Protein AF-A0A519LC06-F1 (afdb_monomer_lite)

Foldseek 3Di:
DDDDPPVPPDDQPPVLVVLLVVLVVCLVVVLVVLLVCLVPDPLCVPPDPCVVLSVVLNVLSVVLNVLSVVLSVQLVVCSVVVVNVSNVCSSCVSVVSVVVNVVSVVPPDPD

Sequence (111 aa):
MTQAHRSAGQPRSALLKALLIADTVVSLIGIPLTLFWGLMSGMSTTTTTNTGFANAYVLVNLTLPLALLACLLGAWTAFALRRERLTWVVMFLPLAWVAVSLGMMASWPVN

Secondary structure (DSSP, 8-state):
-------------HHHHHHHHHHHHHHHHHHHHHHHHHHH-GGGTT--S-HHHHHHHHHHHHHHHHHHHHHHHHHHHHHHTT-HHHHHHHHHHHHHHHHHHHHHHHT----

Radius of gyration: 19.77 Å; chains: 1; bounding box: 58×22×62 Å

Structure (mmCIF, N/CA/C/O backbone):
data_AF-A0A519LC06-F1
#
_entry.id   AF-A0A519LC06-F1
#
loop_
_atom_site.group_PDB
_atom_site.id
_atom_site.type_symbol
_atom_site.label_atom_id
_atom_site.label_alt_id
_atom_site.label_comp_id
_atom_site.label_asym_id
_atom_site.label_entity_id
_atom_site.label_seq_id
_atom_site.pdbx_PDB_ins_code
_atom_site.Cartn_x
_atom_site.Cartn_y
_atom_site.Cartn_z
_atom_site.occupancy
_atom_site.B_iso_or_equiv
_atom_site.auth_seq_id
_atom_site.auth_comp_id
_atom_site.auth_asym_id
_atom_site.auth_atom_id
_atom_site.pdbx_PDB_model_num
ATOM 1 N N . MET A 1 1 ? -37.737 -6.957 36.028 1.00 42.62 1 MET A N 1
ATOM 2 C CA . MET A 1 1 ? -36.422 -6.290 35.906 1.00 42.62 1 MET A CA 1
ATOM 3 C C . MET A 1 1 ? -35.505 -7.213 35.120 1.00 42.62 1 MET A C 1
ATOM 5 O O . MET A 1 1 ? -34.966 -8.152 35.684 1.00 42.62 1 MET A O 1
ATOM 9 N N . THR A 1 2 ? -35.425 -7.027 33.805 1.00 48.47 2 THR A N 1
ATOM 10 C CA . THR A 1 2 ? -34.726 -7.940 32.888 1.00 48.47 2 THR A CA 1
ATOM 11 C C . THR A 1 2 ? -33.343 -7.361 32.602 1.00 48.47 2 THR A C 1
ATOM 13 O O . THR A 1 2 ? -33.234 -6.261 32.064 1.00 48.47 2 THR A O 1
ATOM 16 N N . GLN A 1 3 ? -32.293 -8.062 33.034 1.00 48.31 3 GLN A N 1
ATOM 17 C CA . GLN A 1 3 ? -30.896 -7.685 32.816 1.00 48.31 3 GLN A CA 1
ATOM 18 C C . GLN A 1 3 ? -30.621 -7.515 31.319 1.00 48.31 3 GLN A C 1
ATOM 20 O O . GLN A 1 3 ? -30.613 -8.478 30.554 1.00 48.31 3 GLN A O 1
ATOM 25 N N . ALA A 1 4 ? -30.350 -6.279 30.907 1.00 48.44 4 ALA A N 1
ATOM 26 C CA . ALA A 1 4 ? -29.710 -6.004 29.637 1.00 48.44 4 ALA A CA 1
ATOM 27 C C . ALA A 1 4 ? -28.289 -6.582 29.694 1.00 48.44 4 ALA A C 1
ATOM 29 O O . ALA A 1 4 ? -27.381 -5.962 30.253 1.00 48.44 4 ALA A O 1
ATOM 30 N N . HIS A 1 5 ? -28.094 -7.769 29.115 1.00 46.88 5 HIS A N 1
ATOM 31 C CA . HIS A 1 5 ? -26.781 -8.234 28.684 1.00 46.88 5 HIS A CA 1
ATOM 32 C C . HIS A 1 5 ? -26.269 -7.225 27.651 1.00 46.88 5 HIS A C 1
ATOM 34 O O . HIS A 1 5 ? -26.467 -7.365 26.444 1.00 46.88 5 HIS A O 1
ATOM 40 N N . ARG A 1 6 ? -25.632 -6.150 28.130 1.00 50.34 6 ARG A N 1
ATOM 41 C CA . ARG A 1 6 ? -24.732 -5.348 27.312 1.00 50.34 6 ARG A CA 1
ATOM 42 C C . ARG A 1 6 ? -23.678 -6.329 26.839 1.00 50.34 6 ARG A C 1
ATOM 44 O O . ARG A 1 6 ? -22.822 -6.737 27.618 1.00 50.34 6 ARG A O 1
ATOM 51 N N . SER A 1 7 ? -23.810 -6.756 25.589 1.00 47.00 7 SER A N 1
ATOM 52 C CA . SER A 1 7 ? -22.762 -7.448 24.862 1.00 47.00 7 SER A CA 1
ATOM 53 C C . SER A 1 7 ? -21.537 -6.546 24.956 1.00 47.00 7 SER A C 1
ATOM 55 O O . SER A 1 7 ? -21.456 -5.512 24.289 1.00 47.00 7 SER A O 1
ATOM 57 N N . ALA A 1 8 ? -20.657 -6.851 25.910 1.00 51.44 8 ALA A N 1
ATOM 58 C CA . ALA A 1 8 ? -19.383 -6.188 26.086 1.00 51.44 8 ALA A CA 1
ATOM 59 C C . ALA A 1 8 ? -18.573 -6.584 24.859 1.00 51.44 8 ALA A C 1
ATOM 61 O O . ALA A 1 8 ? -17.896 -7.608 24.846 1.00 51.44 8 ALA A O 1
ATOM 62 N N . GLY A 1 9 ? -18.783 -5.850 23.763 1.00 56.03 9 GLY A N 1
ATOM 63 C CA . GLY A 1 9 ? -18.194 -6.183 22.484 1.00 56.03 9 GLY A CA 1
ATOM 64 C C . GLY A 1 9 ? -16.695 -6.306 22.686 1.00 56.03 9 GLY A C 1
ATOM 65 O O . GLY A 1 9 ? -16.095 -5.340 23.153 1.00 56.03 9 GLY A O 1
ATOM 66 N N . GLN A 1 10 ? -16.148 -7.471 22.331 1.00 58.16 10 GLN A N 1
ATOM 67 C CA . GLN A 1 10 ? -14.749 -7.876 22.485 1.00 58.16 10 GLN A CA 1
ATOM 68 C C . GLN A 1 10 ? -13.763 -6.695 22.545 1.00 58.16 10 GLN A C 1
ATOM 70 O O . GLN A 1 10 ? -13.836 -5.806 21.680 1.00 58.16 10 GLN A O 1
ATOM 75 N N . PRO A 1 11 ? -12.851 -6.673 23.537 1.00 62.28 11 PRO A N 1
ATOM 76 C CA . PRO A 1 11 ? -11.850 -5.622 23.644 1.00 62.28 11 PRO A CA 1
ATOM 77 C C . PRO A 1 11 ? -11.039 -5.562 22.347 1.00 62.28 11 PRO A C 1
ATOM 79 O O . PRO A 1 11 ? -10.525 -6.574 21.882 1.00 62.28 11 PRO A O 1
ATOM 82 N N . ARG A 1 12 ? -10.966 -4.373 21.735 1.00 67.62 12 ARG A N 1
ATOM 83 C CA . ARG A 1 12 ? -10.181 -4.149 20.513 1.00 67.62 12 ARG A CA 1
ATOM 84 C C . ARG A 1 12 ? -8.704 -4.403 20.811 1.00 67.62 12 ARG A C 1
ATOM 86 O O . ARG A 1 12 ? -8.187 -3.843 21.777 1.00 67.62 12 ARG A O 1
ATOM 93 N N . SER A 1 13 ? -8.021 -5.171 19.962 1.00 82.94 13 SER A N 1
ATOM 94 C CA . SER A 1 13 ? -6.576 -5.380 20.083 1.00 82.94 13 SER A CA 1
ATOM 95 C C . SER A 1 13 ? -5.813 -4.046 20.026 1.00 82.94 13 SER A C 1
ATOM 97 O O . SER A 1 13 ? -5.773 -3.369 18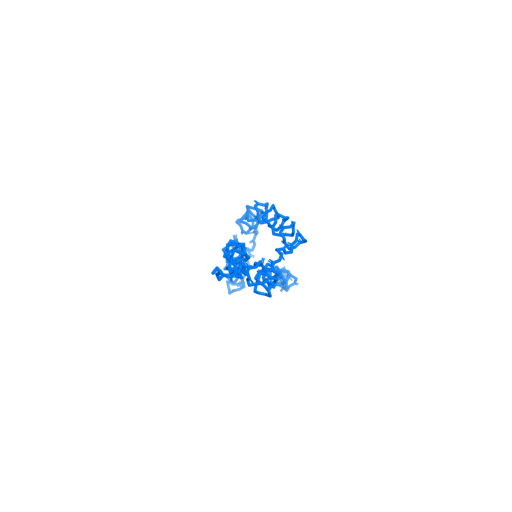.994 1.00 82.94 13 SER A O 1
ATOM 99 N N . ALA A 1 14 ? -5.211 -3.652 21.153 1.00 85.19 14 ALA A N 1
ATOM 100 C CA . ALA A 1 14 ? -4.393 -2.442 21.255 1.00 85.19 14 ALA A CA 1
ATOM 101 C C . ALA A 1 14 ? -3.146 -2.524 20.359 1.00 85.19 14 ALA A C 1
ATOM 103 O O . ALA A 1 14 ? -2.754 -1.525 19.758 1.00 85.19 14 ALA A O 1
ATOM 104 N N . LEU A 1 15 ? -2.588 -3.732 20.209 1.00 88.00 15 LEU A N 1
ATOM 105 C CA . LEU A 1 15 ? -1.485 -4.022 19.296 1.00 88.00 15 LEU A CA 1
ATOM 106 C C . LEU A 1 15 ? -1.880 -3.750 17.840 1.00 88.00 15 LEU A C 1
ATOM 108 O O . LEU A 1 15 ? -1.170 -3.042 17.133 1.00 88.00 15 LEU A O 1
ATOM 112 N N . LEU A 1 16 ? -3.039 -4.258 17.408 1.00 86.56 16 LEU A N 1
ATOM 113 C CA . LEU A 1 16 ? -3.530 -4.061 16.041 1.00 86.56 16 LEU A CA 1
ATOM 114 C C . LEU A 1 16 ? -3.755 -2.576 15.736 1.00 86.56 16 LEU A C 1
ATOM 116 O O . LEU A 1 16 ? -3.417 -2.100 14.657 1.00 86.56 16 LEU A O 1
ATOM 120 N N . LYS A 1 17 ? -4.267 -1.821 16.714 1.00 87.25 17 LYS A N 1
ATOM 121 C CA . LYS A 1 17 ? -4.426 -0.369 16.593 1.00 87.25 17 LYS A CA 1
ATOM 122 C C . LYS A 1 17 ? -3.078 0.349 16.458 1.00 87.25 17 LYS A C 1
ATOM 124 O O . LYS A 1 17 ? -2.965 1.249 15.633 1.00 87.25 17 LYS A O 1
ATOM 129 N N . ALA A 1 18 ? -2.076 -0.025 17.256 1.00 89.75 18 ALA A N 1
ATOM 130 C CA . ALA A 1 18 ? -0.740 0.563 17.173 1.00 89.75 18 ALA A CA 1
ATOM 131 C C . ALA A 1 18 ? -0.089 0.292 15.807 1.00 89.75 18 ALA A C 1
ATOM 133 O O . ALA A 1 18 ? 0.473 1.204 15.203 1.00 89.75 18 ALA A O 1
ATOM 134 N N . LEU A 1 19 ? -0.237 -0.929 15.288 1.00 89.31 19 LEU A N 1
ATOM 135 C CA . LEU A 1 19 ? 0.273 -1.304 13.971 1.00 89.31 19 LEU A CA 1
ATOM 136 C C . LEU A 1 19 ? -0.444 -0.575 12.832 1.00 89.31 19 LEU A C 1
ATOM 138 O O . LEU A 1 19 ? 0.232 -0.096 11.934 1.00 89.31 19 LEU A O 1
ATOM 142 N N . LEU A 1 20 ? -1.766 -0.392 12.896 1.00 88.94 20 LEU A N 1
ATOM 143 C CA . LEU A 1 20 ? -2.502 0.421 11.915 1.00 88.94 20 LEU A CA 1
ATOM 144 C C . LEU A 1 20 ? -2.020 1.875 11.871 1.00 88.94 20 LEU A C 1
ATOM 146 O O . LEU A 1 20 ? -1.951 2.482 10.805 1.00 88.94 20 LEU A O 1
ATOM 150 N N . ILE A 1 21 ? -1.688 2.451 13.028 1.00 90.31 21 ILE A N 1
ATOM 151 C CA . ILE A 1 21 ? -1.129 3.805 13.095 1.00 90.31 21 ILE A CA 1
ATOM 152 C C . ILE A 1 21 ? 0.261 3.830 12.449 1.00 90.31 21 ILE A C 1
ATOM 154 O O . ILE A 1 21 ? 0.530 4.712 11.636 1.00 90.31 21 ILE A O 1
ATOM 158 N N . ALA A 1 22 ? 1.121 2.857 12.762 1.00 89.69 22 ALA A N 1
ATOM 159 C CA . ALA A 1 22 ? 2.436 2.740 12.136 1.00 89.69 22 ALA A CA 1
ATOM 160 C C . ALA A 1 22 ? 2.325 2.563 10.610 1.00 89.69 22 ALA A C 1
ATOM 162 O O . ALA A 1 22 ? 2.995 3.271 9.865 1.00 89.69 22 ALA A O 1
ATOM 163 N N . ASP A 1 23 ? 1.420 1.698 10.149 1.00 87.12 23 ASP A N 1
ATOM 164 C CA . ASP A 1 23 ? 1.120 1.463 8.733 1.00 87.12 23 ASP A CA 1
ATOM 165 C C . ASP A 1 23 ? 0.620 2.731 8.023 1.00 87.12 23 ASP A C 1
ATOM 167 O O . ASP A 1 23 ? 1.027 3.030 6.901 1.00 87.12 23 ASP A O 1
ATOM 171 N N . THR A 1 24 ? -0.179 3.549 8.716 1.00 90.06 24 THR A N 1
ATOM 172 C CA . THR A 1 24 ? -0.614 4.861 8.215 1.00 90.06 24 THR A CA 1
ATOM 173 C C . THR A 1 24 ? 0.583 5.783 7.976 1.00 90.06 24 THR A C 1
ATOM 175 O O . THR A 1 24 ? 0.688 6.386 6.910 1.00 90.06 24 THR A O 1
ATOM 178 N N . VAL A 1 25 ? 1.507 5.882 8.938 1.00 91.62 25 VAL A N 1
ATOM 179 C CA . VAL A 1 25 ? 2.717 6.717 8.814 1.00 91.62 25 VAL A CA 1
ATOM 180 C C . VAL A 1 25 ? 3.616 6.214 7.685 1.00 91.62 25 VAL A C 1
ATOM 182 O O . VAL A 1 25 ? 4.071 7.008 6.862 1.00 91.62 25 VAL A O 1
ATOM 185 N N . VAL A 1 26 ? 3.831 4.899 7.606 1.00 88.44 26 VAL A N 1
ATOM 186 C CA . VAL A 1 26 ? 4.618 4.274 6.534 1.00 88.44 26 VAL A CA 1
ATOM 187 C C . VAL A 1 26 ? 3.983 4.540 5.173 1.00 88.44 26 VAL A C 1
ATOM 189 O O . VAL A 1 26 ? 4.688 4.938 4.253 1.00 88.44 26 VAL A O 1
ATOM 192 N N . SER A 1 27 ? 2.663 4.404 5.044 1.00 86.31 27 SER A N 1
ATOM 193 C CA . SER A 1 27 ? 1.940 4.682 3.800 1.00 86.31 27 SER A CA 1
ATOM 194 C C . SER A 1 27 ? 2.036 6.152 3.390 1.00 86.31 27 SER A C 1
ATOM 196 O O . SER A 1 27 ? 2.290 6.441 2.222 1.00 86.31 27 SER A O 1
ATOM 198 N N . LEU A 1 28 ? 1.907 7.089 4.337 1.00 88.94 28 LEU A N 1
ATOM 199 C CA . LEU A 1 28 ? 2.037 8.529 4.075 1.00 88.94 28 LEU A CA 1
ATOM 200 C C . LEU A 1 28 ? 3.415 8.917 3.530 1.00 88.94 28 LEU A C 1
ATOM 202 O O . LEU A 1 28 ? 3.511 9.859 2.750 1.00 88.94 28 LEU A O 1
ATOM 206 N N . ILE A 1 29 ? 4.467 8.197 3.921 1.00 88.81 29 ILE A N 1
ATOM 207 C CA . ILE A 1 29 ? 5.832 8.404 3.417 1.00 88.81 29 ILE A CA 1
ATOM 208 C C . ILE A 1 29 ? 6.057 7.608 2.121 1.00 88.81 29 ILE A C 1
ATOM 210 O O . ILE A 1 29 ? 6.641 8.111 1.162 1.00 88.81 29 ILE A O 1
ATOM 214 N N . GLY A 1 30 ? 5.574 6.368 2.073 1.00 85.31 30 GLY A N 1
ATOM 215 C CA . GLY A 1 30 ? 5.781 5.437 0.971 1.00 85.31 30 GLY A CA 1
ATOM 216 C C . GLY A 1 30 ? 5.074 5.857 -0.314 1.00 85.31 30 GLY A C 1
ATOM 217 O O . GLY A 1 30 ? 5.661 5.753 -1.386 1.00 85.31 30 GLY A O 1
ATOM 218 N N . ILE A 1 31 ? 3.852 6.387 -0.234 1.00 86.50 31 ILE A N 1
ATOM 219 C CA . ILE A 1 31 ? 3.083 6.865 -1.396 1.00 86.50 31 ILE A CA 1
ATOM 220 C C . ILE A 1 31 ? 3.831 7.960 -2.181 1.00 86.50 31 ILE A C 1
ATOM 222 O O . ILE A 1 31 ? 4.083 7.757 -3.369 1.00 86.50 31 ILE A O 1
ATOM 226 N N . PRO A 1 32 ? 4.234 9.100 -1.583 1.00 85.94 32 PRO A N 1
ATOM 227 C CA . PRO A 1 32 ? 4.960 10.127 -2.324 1.00 85.94 32 PRO A CA 1
ATOM 228 C C . PRO A 1 32 ? 6.332 9.635 -2.791 1.00 85.94 32 PRO A C 1
ATOM 230 O O . PRO A 1 32 ? 6.742 9.965 -3.901 1.00 85.94 32 PRO A O 1
ATOM 233 N N . LEU A 1 33 ? 7.022 8.806 -1.997 1.00 83.88 33 LEU A N 1
ATOM 234 C CA . LEU A 1 33 ? 8.322 8.255 -2.381 1.00 83.88 33 LEU A CA 1
ATOM 235 C C . LEU A 1 33 ? 8.223 7.335 -3.604 1.00 83.88 33 LEU A C 1
ATOM 237 O O . LEU A 1 33 ? 9.044 7.433 -4.512 1.00 83.88 33 LEU A O 1
ATOM 241 N N . THR A 1 34 ? 7.213 6.467 -3.644 1.00 80.12 34 THR A N 1
ATOM 242 C CA . THR A 1 34 ? 6.988 5.519 -4.746 1.00 80.12 34 THR A CA 1
ATOM 243 C C . THR A 1 34 ? 6.536 6.226 -6.017 1.00 80.12 34 THR A C 1
ATOM 245 O O . THR A 1 34 ? 7.027 5.896 -7.093 1.00 80.12 34 THR A O 1
ATOM 248 N N . LEU A 1 35 ? 5.703 7.266 -5.906 1.00 81.81 35 LEU A N 1
ATOM 249 C CA . LEU A 1 35 ? 5.379 8.146 -7.032 1.00 81.81 35 LEU A CA 1
ATOM 250 C C . LEU A 1 35 ? 6.621 8.874 -7.557 1.00 81.81 35 LEU A C 1
ATOM 252 O O . LEU A 1 35 ? 6.864 8.875 -8.761 1.00 81.81 35 LEU A O 1
ATOM 256 N N . PHE A 1 36 ? 7.429 9.454 -6.667 1.00 82.62 36 PHE A N 1
ATOM 257 C CA . PHE A 1 36 ? 8.660 10.148 -7.044 1.00 82.62 36 PHE A CA 1
ATOM 258 C C . PHE A 1 36 ? 9.641 9.211 -7.761 1.00 82.62 36 PHE A C 1
ATOM 260 O O . PHE A 1 36 ? 10.118 9.530 -8.847 1.00 82.62 36 PHE A O 1
ATOM 267 N N . TRP A 1 37 ? 9.894 8.026 -7.200 1.00 76.56 37 TRP A N 1
ATOM 268 C CA . TRP A 1 37 ? 10.750 7.007 -7.814 1.00 76.56 37 TRP A CA 1
ATOM 269 C C . TRP A 1 37 ? 10.201 6.494 -9.147 1.00 76.56 37 TRP A C 1
ATOM 271 O O . TRP A 1 37 ? 10.961 6.330 -10.100 1.00 76.56 37 TRP A O 1
ATOM 281 N N . GLY A 1 38 ? 8.891 6.257 -9.231 1.00 74.31 38 GLY A N 1
ATOM 282 C CA . GLY A 1 38 ? 8.232 5.818 -10.457 1.00 74.31 38 GLY A CA 1
ATOM 283 C C . GLY A 1 38 ? 8.400 6.821 -11.598 1.00 74.31 38 GLY A C 1
ATOM 284 O O . GLY A 1 38 ? 8.727 6.417 -12.711 1.00 74.31 38 GLY A O 1
ATOM 285 N N . LEU A 1 39 ? 8.238 8.116 -11.305 1.00 74.44 39 LEU A N 1
ATOM 286 C CA . LEU A 1 39 ? 8.332 9.209 -12.279 1.00 74.44 39 LEU A CA 1
ATOM 287 C C . LEU A 1 39 ? 9.775 9.566 -12.668 1.00 74.44 39 LEU A C 1
ATOM 289 O O . LEU A 1 39 ? 10.016 9.978 -13.798 1.00 74.44 39 LEU A O 1
ATOM 293 N N . MET A 1 40 ? 10.730 9.424 -11.745 1.00 70.81 40 MET A N 1
ATOM 294 C CA . MET A 1 40 ? 12.139 9.778 -11.975 1.00 70.81 40 MET A CA 1
ATOM 295 C C . MET A 1 40 ? 12.980 8.616 -12.520 1.00 70.81 40 MET A C 1
ATOM 297 O O . MET A 1 40 ? 14.143 8.805 -12.873 1.00 70.81 40 MET A O 1
ATOM 301 N N . SER A 1 41 ? 12.428 7.403 -12.579 1.00 68.56 41 SER A N 1
ATOM 302 C CA . SER A 1 41 ? 13.162 6.227 -13.040 1.00 68.56 41 SER A CA 1
ATOM 303 C C . SER A 1 41 ? 13.456 6.295 -14.539 1.00 68.56 41 SER A C 1
ATOM 305 O O . SER A 1 41 ? 12.539 6.439 -15.349 1.00 68.56 41 SER A O 1
ATOM 307 N N . GLY A 1 42 ? 14.722 6.074 -14.918 1.00 61.53 42 GLY A N 1
ATOM 308 C CA . GLY A 1 42 ? 15.158 5.942 -16.316 1.00 61.53 42 GLY A CA 1
ATOM 309 C C . GLY A 1 42 ? 14.422 4.842 -17.094 1.00 61.53 42 GLY A C 1
ATOM 310 O O . GLY A 1 42 ? 14.296 4.928 -18.312 1.00 61.53 42 GLY A O 1
ATOM 311 N N . MET A 1 43 ? 13.855 3.853 -16.388 1.00 62.38 43 MET A N 1
ATOM 312 C CA . MET A 1 43 ? 13.016 2.796 -16.968 1.00 62.38 43 MET A CA 1
ATOM 313 C C . MET A 1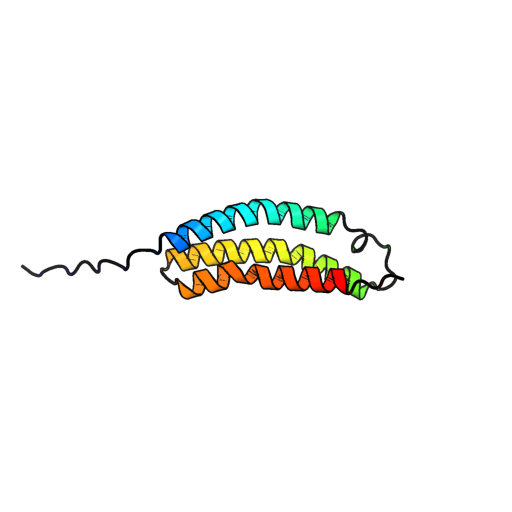 43 ? 11.684 3.320 -17.525 1.00 62.38 43 MET A C 1
ATOM 315 O O . MET A 1 43 ? 11.080 2.668 -18.373 1.00 62.38 43 MET A O 1
ATOM 319 N N . SER A 1 44 ? 11.224 4.485 -17.055 1.00 58.78 44 SER A N 1
ATOM 320 C CA . SER A 1 44 ? 10.009 5.152 -17.538 1.00 58.78 44 SER A CA 1
ATOM 321 C C . SER A 1 44 ? 10.271 6.109 -18.709 1.00 58.78 44 SER A C 1
ATOM 323 O O . SER A 1 44 ? 9.346 6.447 -19.443 1.00 58.78 44 SER A O 1
ATOM 325 N N . THR A 1 45 ? 11.526 6.518 -18.925 1.00 56.81 45 THR A N 1
ATOM 326 C CA . THR A 1 45 ? 11.898 7.627 -19.819 1.00 56.81 45 THR A CA 1
ATOM 327 C C . THR A 1 45 ? 12.764 7.190 -21.005 1.00 56.81 45 THR A C 1
ATOM 329 O O . THR A 1 45 ? 13.753 7.829 -21.336 1.00 56.81 45 THR A O 1
ATOM 332 N N . THR A 1 46 ? 12.336 6.167 -21.753 1.00 54.12 46 THR A N 1
ATOM 333 C CA . THR A 1 46 ? 12.803 5.870 -23.136 1.00 54.12 46 THR A CA 1
ATOM 334 C C . THR A 1 46 ? 14.202 5.255 -23.335 1.00 54.12 46 THR A C 1
ATOM 336 O O . THR A 1 46 ? 14.622 5.096 -24.477 1.00 54.12 46 THR A O 1
ATOM 339 N N . THR A 1 47 ? 14.914 4.808 -22.294 1.00 56.16 47 THR A N 1
ATOM 340 C CA . THR A 1 47 ? 16.264 4.205 -22.455 1.00 56.16 47 THR A CA 1
ATOM 341 C C . THR A 1 47 ? 16.291 2.702 -22.770 1.00 56.16 47 THR A C 1
ATOM 343 O O . THR A 1 47 ? 17.366 2.137 -22.950 1.00 56.16 47 THR A O 1
ATOM 346 N N . THR A 1 48 ? 15.140 2.030 -22.867 1.00 61.38 48 THR A N 1
ATOM 347 C CA . THR A 1 48 ? 15.059 0.570 -23.055 1.00 61.38 48 THR A CA 1
ATOM 348 C C . THR A 1 48 ? 14.445 0.181 -24.401 1.00 61.38 48 THR A C 1
ATOM 350 O O . THR A 1 48 ? 13.402 0.693 -24.804 1.00 61.38 48 THR A O 1
ATOM 353 N N . THR A 1 49 ? 15.076 -0.781 -25.081 1.00 66.88 49 THR A N 1
ATOM 354 C CA . THR A 1 49 ? 14.568 -1.431 -26.302 1.00 66.88 49 THR A CA 1
ATOM 355 C C . THR A 1 49 ? 13.408 -2.395 -26.027 1.00 66.88 49 THR A C 1
ATOM 357 O O . THR A 1 49 ? 12.718 -2.806 -26.959 1.00 66.88 49 THR A O 1
ATOM 360 N N . ASN A 1 50 ? 13.150 -2.735 -24.759 1.00 73.56 50 ASN A N 1
ATOM 361 C CA . ASN A 1 50 ? 12.053 -3.601 -24.339 1.00 73.56 50 ASN A CA 1
ATOM 362 C C . ASN A 1 50 ? 10.879 -2.769 -23.795 1.00 73.56 50 ASN A C 1
ATOM 364 O O . ASN A 1 50 ? 10.691 -2.602 -22.586 1.00 73.56 50 ASN A O 1
ATOM 368 N N . THR A 1 51 ? 10.068 -2.255 -24.720 1.00 75.06 51 THR A N 1
ATOM 369 C CA . THR A 1 51 ? 8.885 -1.422 -24.442 1.00 75.06 51 THR A CA 1
ATOM 370 C C . THR A 1 51 ? 7.843 -2.118 -23.563 1.00 75.06 51 THR A C 1
ATOM 372 O O . THR A 1 51 ? 7.196 -1.464 -22.744 1.00 75.06 51 THR A O 1
ATOM 375 N N . GLY A 1 52 ? 7.701 -3.443 -23.672 1.00 78.00 52 GLY A N 1
ATOM 376 C CA . GLY A 1 52 ? 6.792 -4.224 -22.828 1.00 78.00 52 GLY A CA 1
ATOM 377 C C . GLY A 1 52 ? 7.185 -4.178 -21.350 1.00 78.00 52 GLY A C 1
ATOM 378 O O . GLY A 1 52 ? 6.332 -3.975 -20.485 1.00 78.00 52 GLY A O 1
ATOM 379 N N . PHE A 1 53 ? 8.484 -4.286 -21.065 1.00 77.75 53 PHE A N 1
ATOM 380 C CA . PHE A 1 53 ? 8.999 -4.202 -19.702 1.00 77.75 53 PHE A CA 1
ATOM 381 C C . PHE A 1 53 ? 8.825 -2.792 -19.110 1.00 77.75 53 PHE A C 1
ATOM 383 O O . PHE A 1 53 ? 8.375 -2.652 -17.972 1.00 77.75 53 PHE A O 1
ATOM 390 N N . ALA A 1 54 ? 9.119 -1.745 -19.890 1.00 77.50 54 ALA A N 1
ATOM 391 C CA . ALA A 1 54 ? 8.935 -0.353 -19.470 1.00 77.50 54 ALA A CA 1
ATOM 392 C C . ALA A 1 54 ? 7.476 -0.054 -19.080 1.00 77.50 54 ALA A C 1
ATOM 394 O O . ALA A 1 54 ? 7.210 0.498 -18.012 1.00 77.50 54 ALA A O 1
ATOM 395 N N . ASN A 1 55 ? 6.521 -0.494 -19.907 1.00 81.06 55 ASN A N 1
ATOM 396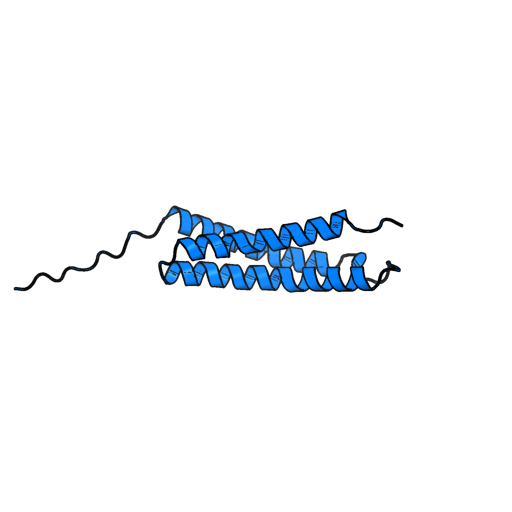 C CA . ASN A 1 55 ? 5.093 -0.317 -19.642 1.00 81.06 55 ASN A CA 1
ATOM 397 C C . ASN A 1 55 ? 4.647 -1.054 -18.373 1.00 81.06 55 ASN A C 1
ATOM 399 O O . ASN A 1 55 ? 3.901 -0.494 -17.569 1.00 81.06 55 ASN A O 1
ATOM 403 N N . ALA A 1 56 ? 5.125 -2.284 -18.162 1.00 81.56 56 ALA A N 1
ATOM 404 C CA . ALA A 1 56 ? 4.839 -3.037 -16.945 1.00 81.56 56 ALA A CA 1
ATOM 405 C C . ALA A 1 56 ? 5.407 -2.334 -15.698 1.00 81.56 56 ALA A C 1
ATOM 407 O O . ALA A 1 56 ? 4.717 -2.238 -14.684 1.00 81.56 56 ALA A O 1
ATOM 408 N N . TYR A 1 57 ? 6.619 -1.775 -15.784 1.00 79.69 57 TYR A N 1
ATOM 409 C CA . TYR A 1 57 ? 7.237 -1.034 -14.683 1.00 79.69 57 TYR A CA 1
ATOM 410 C C . TYR A 1 57 ? 6.437 0.225 -14.322 1.00 79.69 57 TYR A C 1
ATOM 412 O O . TYR A 1 57 ? 6.170 0.472 -13.143 1.00 79.69 57 TYR A O 1
ATOM 420 N N . VAL A 1 58 ? 6.011 1.004 -15.320 1.00 81.06 58 VAL A N 1
ATOM 421 C CA . VAL A 1 58 ? 5.157 2.184 -15.107 1.00 81.06 58 VAL A CA 1
ATOM 422 C C . VAL A 1 58 ? 3.826 1.774 -14.477 1.00 81.06 58 VAL A C 1
ATOM 424 O O . VAL A 1 58 ? 3.398 2.384 -13.497 1.00 81.06 58 VAL A O 1
ATOM 427 N N . LEU A 1 59 ? 3.196 0.705 -14.973 1.00 84.19 59 LEU A N 1
ATOM 428 C CA . LEU A 1 59 ? 1.930 0.212 -14.435 1.00 84.19 59 LEU A CA 1
ATOM 429 C C . LEU A 1 59 ? 2.061 -0.217 -12.968 1.00 84.19 59 LEU A C 1
ATOM 431 O O . LEU A 1 59 ? 1.225 0.152 -12.142 1.00 84.19 59 LEU A O 1
ATOM 435 N N . VAL A 1 60 ? 3.118 -0.952 -12.616 1.00 83.81 60 VAL A N 1
ATOM 436 C CA . VAL A 1 60 ? 3.377 -1.378 -11.233 1.00 83.81 60 VAL A CA 1
ATOM 437 C C . VAL A 1 60 ? 3.612 -0.173 -10.319 1.00 83.81 60 VAL A C 1
ATOM 439 O O . VAL A 1 60 ? 3.016 -0.106 -9.244 1.00 83.81 60 VAL A O 1
ATOM 442 N N . ASN A 1 61 ? 4.389 0.821 -10.757 1.00 80.44 61 ASN A N 1
ATOM 443 C CA . ASN A 1 61 ? 4.648 2.023 -9.958 1.00 80.44 61 ASN A CA 1
ATOM 444 C C . ASN A 1 61 ? 3.426 2.938 -9.807 1.00 80.44 61 ASN A C 1
ATOM 446 O O . ASN A 1 61 ? 3.303 3.603 -8.785 1.00 80.44 61 ASN A O 1
ATOM 450 N N . LEU A 1 62 ? 2.503 2.960 -10.772 1.00 82.94 62 LEU A N 1
ATOM 451 C CA . LEU A 1 62 ? 1.240 3.698 -10.641 1.00 82.94 62 LEU A CA 1
ATOM 452 C C . LEU A 1 62 ? 0.223 2.970 -9.757 1.00 82.94 62 LEU A C 1
ATOM 454 O O . LEU A 1 62 ? -0.553 3.602 -9.041 1.00 82.94 62 LEU A O 1
ATOM 458 N N . THR A 1 63 ? 0.220 1.639 -9.791 1.00 87.25 63 THR A N 1
ATOM 459 C CA . THR A 1 63 ? -0.722 0.821 -9.014 1.00 87.25 63 THR A CA 1
ATOM 460 C C . THR A 1 63 ? -0.285 0.625 -7.566 1.00 87.25 63 THR A C 1
ATOM 462 O O . THR A 1 63 ? -1.148 0.460 -6.710 1.00 87.25 63 THR A O 1
ATOM 465 N N . LEU A 1 64 ? 1.012 0.712 -7.254 1.00 85.38 64 LEU A N 1
ATOM 466 C CA . LEU A 1 64 ? 1.530 0.559 -5.890 1.00 85.38 64 LEU A CA 1
ATOM 467 C C . LEU A 1 64 ? 0.977 1.617 -4.906 1.00 85.38 64 LEU A C 1
ATOM 469 O O . LEU A 1 64 ? 0.466 1.222 -3.855 1.00 85.38 64 LEU A O 1
ATOM 473 N N . PRO A 1 65 ? 0.978 2.929 -5.220 1.00 86.25 65 PRO A N 1
ATOM 474 C CA . PRO A 1 65 ? 0.354 3.955 -4.383 1.00 86.25 65 PRO A CA 1
ATOM 475 C C . PRO A 1 65 ? -1.147 3.726 -4.180 1.00 86.25 65 PRO A C 1
ATOM 477 O O . PRO A 1 65 ? -1.664 3.892 -3.075 1.00 86.25 65 PRO A O 1
ATOM 480 N N . LEU A 1 66 ? -1.847 3.313 -5.241 1.00 87.94 66 LEU A N 1
ATOM 481 C CA . LEU A 1 66 ? -3.277 3.007 -5.188 1.00 87.94 66 LEU A CA 1
ATOM 482 C C . LEU A 1 66 ? -3.554 1.782 -4.312 1.00 87.94 66 LEU A C 1
ATOM 484 O O . LEU A 1 66 ? -4.495 1.799 -3.520 1.00 87.94 66 LEU A O 1
ATOM 488 N N . ALA A 1 67 ? -2.721 0.745 -4.410 1.00 87.44 67 ALA A N 1
ATOM 489 C CA . ALA A 1 67 ? -2.806 -0.450 -3.583 1.00 87.44 67 ALA A CA 1
ATOM 490 C C . ALA A 1 67 ? -2.549 -0.128 -2.105 1.00 87.44 67 ALA A C 1
ATOM 492 O O . ALA A 1 67 ? -3.321 -0.573 -1.257 1.00 87.44 67 ALA A O 1
ATOM 493 N N . LEU A 1 68 ? -1.534 0.690 -1.794 1.00 87.56 68 LEU A N 1
ATOM 494 C CA . LEU A 1 68 ? -1.273 1.176 -0.434 1.00 87.56 68 LEU A CA 1
ATOM 495 C C . LEU A 1 68 ? -2.482 1.928 0.133 1.00 87.56 68 LEU A C 1
ATOM 497 O O . LEU A 1 68 ? -2.938 1.610 1.227 1.00 87.56 68 LEU A O 1
ATOM 501 N N . LEU A 1 69 ? -3.054 2.868 -0.626 1.00 89.75 69 LEU A N 1
ATOM 502 C CA . LEU A 1 69 ? -4.244 3.615 -0.203 1.00 89.75 69 LEU A CA 1
ATOM 503 C C . LEU A 1 69 ? -5.455 2.704 0.021 1.00 89.75 69 LEU A C 1
ATOM 505 O O . LEU A 1 69 ? -6.113 2.794 1.058 1.00 89.75 69 LEU A O 1
ATOM 509 N N . ALA A 1 70 ? -5.750 1.814 -0.928 1.00 89.69 70 ALA A N 1
ATOM 510 C CA . ALA A 1 70 ? -6.880 0.896 -0.831 1.00 89.69 70 ALA A CA 1
ATOM 511 C C . ALA A 1 70 ? -6.737 -0.059 0.363 1.00 89.69 70 ALA A C 1
ATOM 513 O O . ALA A 1 70 ? -7.711 -0.300 1.080 1.00 89.69 70 ALA A O 1
ATOM 514 N N . CYS A 1 71 ? -5.526 -0.561 0.614 1.00 90.06 71 CYS A N 1
ATOM 515 C CA . CYS A 1 71 ? -5.242 -1.427 1.751 1.00 90.06 71 CYS A CA 1
ATOM 516 C C . CYS A 1 71 ? -5.317 -0.667 3.072 1.00 90.06 71 CYS A C 1
ATOM 518 O O . CYS A 1 71 ? -5.972 -1.135 3.996 1.00 90.06 71 CYS A O 1
ATOM 520 N N . LEU A 1 72 ? -4.754 0.536 3.159 1.00 90.25 72 LEU A N 1
ATOM 521 C CA . LEU A 1 72 ? -4.839 1.358 4.362 1.00 90.25 72 LEU A CA 1
ATOM 522 C C . LEU A 1 72 ? -6.305 1.632 4.744 1.00 90.25 72 LEU A C 1
ATOM 524 O O . LEU A 1 72 ? -6.726 1.380 5.877 1.00 90.25 72 LEU A O 1
ATOM 528 N N . LEU A 1 73 ? -7.116 2.078 3.780 1.00 91.69 73 LEU A N 1
ATOM 529 C CA . LEU A 1 73 ? -8.551 2.308 3.979 1.00 91.69 73 LEU A CA 1
ATOM 530 C C . LEU A 1 73 ? -9.292 1.003 4.318 1.00 91.69 73 LEU A C 1
ATOM 532 O O . LEU A 1 73 ? -10.127 0.969 5.227 1.00 91.69 73 LEU A O 1
ATOM 536 N N . GLY A 1 74 ? -8.968 -0.093 3.632 1.00 89.75 74 GLY A N 1
ATOM 537 C CA . GLY A 1 74 ? -9.526 -1.423 3.880 1.00 89.75 74 GLY A CA 1
ATOM 538 C C . GLY A 1 74 ? -9.194 -1.970 5.275 1.00 89.75 74 GLY A C 1
ATOM 539 O O . GLY A 1 74 ? -10.050 -2.551 5.942 1.00 89.75 74 GLY A O 1
ATOM 540 N N . ALA A 1 75 ? -7.979 -1.742 5.766 1.00 89.25 75 ALA A N 1
ATOM 541 C CA . ALA A 1 75 ? -7.523 -2.202 7.070 1.00 89.25 75 ALA A CA 1
ATOM 542 C C . ALA A 1 75 ? -8.214 -1.417 8.198 1.00 89.25 75 ALA A C 1
ATOM 544 O O . ALA A 1 75 ? -8.742 -2.023 9.140 1.00 89.25 75 ALA A O 1
ATOM 545 N N . TRP A 1 76 ? -8.324 -0.090 8.062 1.00 90.75 76 TRP A N 1
ATOM 546 C CA . TRP A 1 76 ? -9.077 0.757 8.992 1.00 90.75 76 TRP A CA 1
ATOM 547 C C . TRP A 1 76 ? -10.573 0.426 9.016 1.00 90.75 76 TRP A C 1
ATOM 549 O O . TRP A 1 76 ? -11.166 0.330 10.095 1.00 90.75 76 TRP A O 1
ATOM 559 N N . THR A 1 77 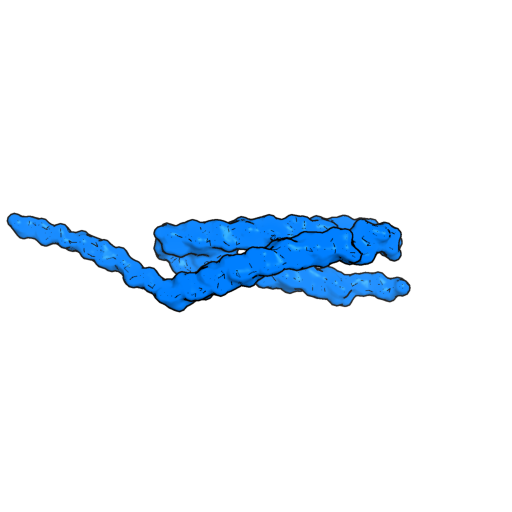? -11.191 0.192 7.855 1.00 90.88 77 THR A N 1
ATOM 560 C CA . THR A 1 77 ? -12.609 -0.204 7.774 1.00 90.88 77 THR A CA 1
ATOM 561 C C . THR A 1 77 ? -12.847 -1.594 8.364 1.00 90.88 77 THR A C 1
ATOM 563 O O . THR A 1 77 ? -13.764 -1.765 9.171 1.00 90.88 77 THR A O 1
ATOM 566 N N . ALA A 1 78 ? -11.992 -2.577 8.071 1.00 89.06 78 ALA A N 1
ATOM 567 C CA . ALA A 1 78 ? -12.058 -3.905 8.683 1.00 89.06 78 ALA A CA 1
ATOM 568 C C . ALA A 1 78 ? -11.895 -3.842 10.212 1.00 89.06 78 ALA A C 1
ATOM 570 O O . ALA A 1 78 ? -12.623 -4.523 10.940 1.00 89.06 78 ALA A O 1
ATOM 571 N N . PHE A 1 79 ? -11.013 -2.968 10.707 1.00 87.38 79 PHE A N 1
ATOM 572 C CA . PHE A 1 79 ? -10.823 -2.744 12.140 1.00 87.38 79 PHE A CA 1
ATOM 573 C C . PHE A 1 79 ? -12.053 -2.094 12.787 1.00 87.38 79 PHE A C 1
ATOM 575 O O . PHE A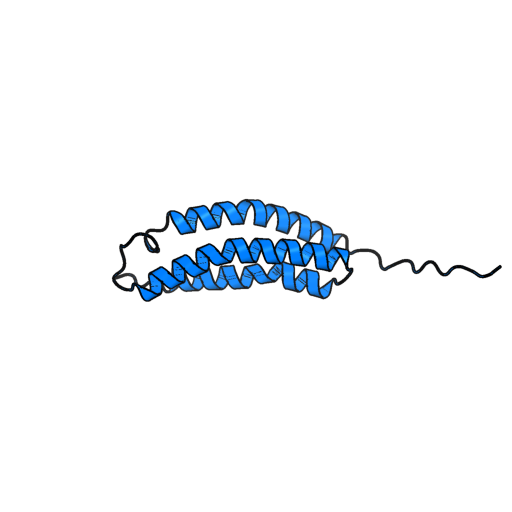 1 79 ? -12.498 -2.518 13.859 1.00 87.38 79 PHE A O 1
ATOM 582 N N . ALA A 1 80 ? -12.662 -1.110 12.117 1.00 86.56 80 ALA A N 1
ATOM 583 C CA . ALA A 1 80 ? -13.905 -0.485 12.563 1.00 86.56 80 ALA A CA 1
ATOM 584 C C . ALA A 1 80 ? -15.049 -1.511 12.674 1.00 86.56 80 ALA A C 1
ATOM 586 O O . ALA A 1 80 ? -15.774 -1.505 13.673 1.00 86.56 80 ALA A O 1
ATOM 587 N N . LEU A 1 81 ? -15.134 -2.441 11.715 1.00 89.06 81 LEU A N 1
ATOM 588 C CA . LEU A 1 81 ? -16.103 -3.544 11.659 1.00 89.06 81 LEU A CA 1
ATOM 589 C C . LEU A 1 81 ? -15.767 -4.740 12.573 1.00 89.06 81 LEU A C 1
ATOM 591 O O . LEU A 1 81 ? -16.475 -5.745 12.527 1.00 89.06 81 LEU A O 1
ATOM 595 N N . ARG A 1 82 ? -14.717 -4.657 13.406 1.00 83.50 82 ARG A N 1
ATOM 596 C CA . ARG A 1 82 ? -14.251 -5.737 14.306 1.00 83.50 82 ARG A CA 1
ATOM 597 C C . ARG A 1 82 ? -13.828 -7.026 13.578 1.00 83.50 82 ARG A C 1
ATOM 599 O O . ARG A 1 82 ? -13.876 -8.112 14.151 1.00 83.50 82 ARG A O 1
ATOM 606 N N . ARG A 1 83 ? -13.395 -6.928 12.319 1.00 85.75 83 ARG A N 1
ATOM 607 C CA . ARG A 1 83 ? -12.928 -8.062 11.504 1.00 85.75 83 ARG A CA 1
ATOM 608 C C . ARG A 1 83 ? -11.403 -8.185 11.561 1.00 85.75 83 ARG A C 1
ATOM 610 O O . ARG A 1 83 ? -10.726 -7.969 10.562 1.00 85.75 83 ARG A O 1
ATOM 617 N N . GLU A 1 84 ? -10.863 -8.570 12.718 1.00 85.25 84 GLU A N 1
ATOM 618 C CA . GLU A 1 84 ? -9.410 -8.548 12.977 1.00 85.25 84 GLU A CA 1
ATOM 619 C C . GLU A 1 84 ? -8.578 -9.339 11.956 1.00 85.25 84 GLU A C 1
ATOM 621 O O . GLU A 1 84 ? -7.566 -8.836 11.476 1.00 85.25 84 GLU A O 1
ATOM 626 N N . ARG A 1 85 ? -9.017 -10.544 11.556 1.00 86.38 85 ARG A N 1
ATOM 627 C CA . ARG A 1 85 ? -8.315 -11.338 10.525 1.00 86.38 85 ARG A CA 1
ATOM 628 C C . ARG A 1 85 ? -8.190 -10.588 9.199 1.00 86.38 85 ARG A C 1
ATOM 630 O O . ARG A 1 85 ? -7.140 -10.635 8.573 1.00 86.38 85 ARG A O 1
ATOM 637 N N . LEU A 1 86 ? -9.248 -9.893 8.783 1.00 87.12 86 LEU A N 1
ATOM 638 C CA . LEU A 1 86 ? -9.228 -9.112 7.548 1.00 87.12 86 LEU A CA 1
ATOM 639 C C . LEU A 1 86 ? -8.352 -7.870 7.693 1.00 87.12 86 LEU A C 1
ATOM 641 O O . LEU A 1 86 ? -7.626 -7.558 6.760 1.00 87.12 86 LEU A O 1
ATOM 645 N N . THR A 1 87 ? -8.344 -7.213 8.856 1.00 86.62 87 THR A N 1
ATOM 646 C CA . THR A 1 87 ? -7.405 -6.115 9.123 1.00 86.62 87 THR A CA 1
ATOM 647 C C . THR A 1 87 ? -5.960 -6.565 8.930 1.00 86.62 87 THR A C 1
ATOM 649 O O . THR A 1 87 ? -5.217 -5.893 8.228 1.00 86.62 87 THR A O 1
ATOM 652 N N . TRP A 1 88 ? -5.579 -7.721 9.482 1.00 87.50 88 TRP A N 1
ATOM 653 C CA . TRP A 1 88 ? -4.231 -8.271 9.317 1.00 87.50 88 TRP A CA 1
ATOM 654 C C . TRP A 1 88 ? -3.884 -8.570 7.859 1.00 87.50 88 TRP A C 1
ATOM 656 O O . TRP A 1 88 ? -2.826 -8.163 7.386 1.00 87.50 88 TRP A O 1
ATOM 666 N N . VAL A 1 89 ? -4.776 -9.261 7.144 1.00 89.19 89 VAL A N 1
ATOM 667 C CA . VAL A 1 89 ? -4.553 -9.615 5.734 1.00 89.19 89 VAL A CA 1
ATOM 668 C C . VAL A 1 89 ? -4.403 -8.362 4.879 1.00 89.19 89 VAL A C 1
ATOM 670 O O . VAL A 1 89 ? -3.472 -8.271 4.087 1.00 89.19 89 VAL A O 1
ATOM 673 N N . VAL A 1 90 ? -5.293 -7.387 5.056 1.00 88.94 90 VAL A N 1
ATOM 674 C CA . VAL A 1 90 ? -5.301 -6.172 4.242 1.00 88.94 90 VAL A CA 1
ATOM 675 C C . VAL A 1 90 ? -4.108 -5.271 4.576 1.00 88.94 90 VAL A C 1
ATOM 677 O O . VAL A 1 90 ? -3.523 -4.708 3.661 1.00 88.94 90 VAL A O 1
ATOM 680 N N . MET A 1 91 ? -3.688 -5.190 5.842 1.00 86.75 91 MET A N 1
ATOM 681 C CA . MET A 1 91 ? -2.519 -4.398 6.255 1.00 86.75 91 MET A CA 1
ATOM 682 C C . MET A 1 91 ? -1.214 -4.904 5.622 1.00 86.75 91 MET A C 1
ATOM 684 O O . MET A 1 91 ? -0.356 -4.112 5.259 1.00 86.75 91 MET A O 1
ATOM 688 N N . PHE A 1 92 ? -1.061 -6.220 5.445 1.00 86.81 92 PHE A N 1
ATOM 689 C CA . PHE A 1 92 ? 0.153 -6.796 4.854 1.00 86.81 92 PHE A CA 1
ATOM 690 C C . PHE A 1 92 ? 0.078 -7.021 3.342 1.00 86.81 92 PHE A C 1
ATOM 692 O O . PHE A 1 92 ? 1.104 -7.288 2.718 1.00 86.81 92 PHE A O 1
ATOM 699 N N . LEU A 1 93 ? -1.099 -6.887 2.730 1.00 87.50 93 LEU A N 1
ATOM 700 C CA . LEU A 1 93 ? -1.280 -7.064 1.289 1.00 87.50 93 LEU A CA 1
ATOM 701 C C . LEU A 1 93 ? -0.351 -6.179 0.428 1.00 87.50 93 LEU A C 1
ATOM 703 O O . LEU A 1 93 ? 0.183 -6.692 -0.559 1.00 87.50 93 LEU A O 1
ATOM 707 N N . PRO A 1 94 ? -0.061 -4.911 0.788 1.00 83.69 94 PRO A N 1
ATOM 708 C CA . PRO A 1 94 ? 0.877 -4.088 0.028 1.00 83.69 94 PRO A CA 1
ATOM 709 C C . PRO A 1 94 ? 2.297 -4.661 -0.055 1.00 83.69 94 PRO A C 1
ATOM 711 O O . PRO A 1 94 ? 3.002 -4.377 -1.023 1.00 83.69 94 PRO A O 1
ATOM 714 N N . LEU A 1 95 ? 2.720 -5.506 0.897 1.00 84.88 95 LEU A N 1
ATOM 715 C CA . LEU A 1 95 ? 4.039 -6.151 0.857 1.00 84.88 95 LEU A CA 1
ATOM 716 C C . LEU A 1 95 ? 4.196 -7.069 -0.358 1.00 84.88 95 LEU A C 1
ATOM 718 O O . LEU A 1 95 ? 5.292 -7.173 -0.908 1.00 84.88 95 LEU A O 1
ATOM 722 N N . ALA A 1 96 ? 3.107 -7.695 -0.815 1.00 85.50 96 ALA A N 1
ATOM 723 C CA . ALA A 1 96 ? 3.125 -8.484 -2.042 1.00 85.50 96 ALA A CA 1
ATOM 724 C C . ALA A 1 96 ? 3.469 -7.604 -3.253 1.00 85.50 96 ALA A C 1
ATOM 726 O O . ALA A 1 96 ? 4.251 -8.002 -4.112 1.00 85.50 96 ALA A O 1
ATOM 727 N N . TRP A 1 97 ? 2.944 -6.378 -3.286 1.00 83.81 97 TRP A N 1
ATOM 728 C CA . TRP A 1 97 ? 3.218 -5.428 -4.361 1.00 83.81 97 TRP A CA 1
ATOM 729 C C . TRP A 1 97 ? 4.656 -4.904 -4.316 1.00 83.81 97 TRP A C 1
ATOM 731 O O . TRP A 1 97 ? 5.305 -4.789 -5.352 1.00 83.81 97 TRP A O 1
ATOM 741 N N . VAL A 1 98 ? 5.196 -4.671 -3.115 1.00 81.88 98 VAL A N 1
ATOM 742 C CA . VAL A 1 98 ? 6.619 -4.341 -2.928 1.00 81.88 98 VAL A CA 1
ATOM 743 C C . VAL A 1 98 ? 7.514 -5.465 -3.463 1.00 81.88 98 VAL A C 1
ATOM 745 O O . VAL A 1 98 ? 8.477 -5.186 -4.176 1.00 81.88 98 VAL A O 1
ATOM 748 N N . ALA A 1 99 ? 7.184 -6.729 -3.182 1.00 85.94 99 ALA A N 1
ATOM 749 C CA . ALA A 1 99 ? 7.936 -7.874 -3.693 1.00 85.94 99 ALA A CA 1
ATOM 750 C C . ALA A 1 99 ? 7.906 -7.958 -5.229 1.00 85.94 99 ALA A C 1
ATOM 752 O O . ALA A 1 99 ? 8.941 -8.222 -5.842 1.00 85.94 99 ALA A O 1
ATOM 753 N N . VAL A 1 100 ? 6.758 -7.674 -5.857 1.00 85.31 100 VAL A N 1
ATOM 754 C CA . VAL A 1 100 ? 6.640 -7.592 -7.324 1.00 85.31 100 VAL A CA 1
ATOM 755 C C . VAL A 1 100 ? 7.540 -6.489 -7.884 1.00 85.31 100 VAL A C 1
ATOM 757 O O . VAL A 1 100 ? 8.309 -6.750 -8.808 1.00 85.31 100 VAL A O 1
ATOM 760 N N . SER A 1 101 ? 7.512 -5.287 -7.301 1.00 80.31 101 SER A N 1
ATOM 761 C CA . SER A 1 101 ? 8.367 -4.171 -7.731 1.00 80.31 101 SER A CA 1
ATOM 762 C C . SER A 1 101 ? 9.858 -4.500 -7.627 1.00 80.31 101 SER A C 1
ATOM 764 O O . SER A 1 101 ? 10.615 -4.229 -8.559 1.00 80.31 101 SER A O 1
ATOM 766 N N . LEU A 1 102 ? 10.280 -5.123 -6.522 1.00 83.00 102 LEU A N 1
ATOM 767 C CA . LEU A 1 102 ? 11.666 -5.555 -6.323 1.00 83.00 102 LEU A CA 1
ATOM 768 C C . LEU A 1 102 ? 12.070 -6.649 -7.317 1.00 83.00 102 LEU A C 1
ATOM 770 O O . LEU A 1 102 ? 13.162 -6.588 -7.876 1.00 83.00 102 LEU A O 1
ATOM 774 N N . GLY A 1 103 ? 11.187 -7.618 -7.571 1.00 85.12 103 GLY A N 1
ATOM 775 C CA . GLY A 1 103 ? 11.407 -8.663 -8.568 1.00 85.12 103 GLY A CA 1
ATOM 776 C C . GLY A 1 103 ? 11.598 -8.084 -9.967 1.00 85.12 103 GLY A C 1
ATOM 777 O O . GLY A 1 103 ? 12.542 -8.460 -10.659 1.00 85.12 103 GLY A O 1
ATOM 778 N N . MET A 1 104 ? 10.772 -7.104 -10.349 1.00 78.94 104 MET A N 1
ATOM 779 C CA . MET A 1 104 ? 10.945 -6.388 -11.612 1.00 78.94 104 MET A CA 1
ATOM 780 C C . MET A 1 104 ? 12.302 -5.684 -11.669 1.00 78.94 104 MET A C 1
ATOM 782 O O . MET A 1 104 ? 13.057 -5.923 -12.607 1.00 78.94 104 MET A O 1
ATOM 786 N N . MET A 1 105 ? 12.660 -4.895 -10.653 1.00 76.12 105 MET A N 1
ATOM 787 C CA . MET A 1 105 ? 13.960 -4.211 -10.607 1.00 76.12 105 MET A CA 1
ATOM 788 C C . MET A 1 105 ? 15.148 -5.177 -10.712 1.00 76.12 105 MET A C 1
ATOM 790 O O . MET A 1 105 ? 16.090 -4.903 -11.448 1.00 76.12 105 MET A O 1
ATOM 794 N N . ALA A 1 106 ? 15.095 -6.317 -10.021 1.00 81.06 106 ALA A N 1
ATOM 795 C CA . ALA A 1 106 ? 16.151 -7.328 -10.064 1.00 81.06 106 ALA A CA 1
ATOM 796 C C . ALA A 1 106 ? 16.243 -8.039 -11.425 1.00 81.06 106 ALA A C 1
ATOM 798 O O . ALA A 1 106 ? 17.327 -8.426 -11.848 1.00 81.06 106 ALA A O 1
ATOM 799 N N . SER A 1 107 ? 15.109 -8.204 -12.110 1.00 79.56 107 SER A N 1
ATOM 800 C CA . SER A 1 107 ? 15.031 -8.816 -13.442 1.00 79.56 107 SER A CA 1
ATOM 801 C C . SER A 1 107 ? 15.316 -7.847 -14.592 1.00 79.56 107 SER A C 1
ATOM 803 O O . SER A 1 107 ? 15.182 -8.239 -15.752 1.00 79.56 107 SER A O 1
ATOM 805 N N . TRP A 1 108 ? 15.666 -6.589 -14.292 1.00 71.62 108 T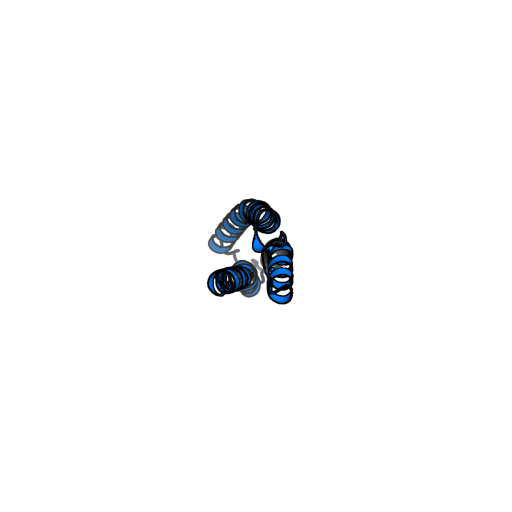RP A N 1
ATOM 806 C CA . TRP A 1 108 ? 15.934 -5.592 -15.319 1.00 71.62 108 TRP A CA 1
ATOM 807 C C . TRP A 1 108 ? 17.047 -6.087 -16.255 1.00 71.62 108 TRP A C 1
ATOM 809 O O . TRP A 1 108 ? 18.152 -6.374 -15.783 1.00 71.62 108 TRP A O 1
ATOM 819 N N . PRO A 1 109 ? 16.790 -6.185 -17.572 1.00 64.19 109 PRO A N 1
ATOM 820 C CA . PRO A 1 109 ? 17.814 -6.578 -18.522 1.00 64.19 109 PRO A CA 1
ATOM 821 C C . PRO A 1 109 ? 18.854 -5.458 -18.611 1.00 64.19 109 PRO A C 1
ATOM 823 O O . PRO A 1 109 ? 18.617 -4.409 -19.212 1.00 64.19 109 PRO A O 1
ATOM 826 N N . VAL A 1 110 ? 20.004 -5.673 -17.972 1.00 59.78 110 VAL A N 1
ATOM 827 C CA . VAL A 1 110 ? 21.195 -4.845 -18.161 1.00 59.78 110 VAL A CA 1
ATOM 828 C C . VAL A 1 110 ? 21.778 -5.242 -19.517 1.00 59.78 110 VAL A C 1
ATOM 830 O O . VAL A 1 110 ? 22.451 -6.265 -19.618 1.00 59.78 110 VAL A O 1
ATOM 833 N N . ASN A 1 111 ? 21.430 -4.487 -20.559 1.00 50.78 111 ASN A N 1
ATOM 834 C CA . ASN A 1 111 ? 22.121 -4.542 -21.849 1.00 50.78 111 ASN A CA 1
ATOM 835 C C . ASN A 1 111 ? 23.337 -3.620 -21.819 1.00 50.78 111 ASN A C 1
ATOM 837 O O . ASN A 1 111 ? 23.171 -2.471 -21.347 1.00 50.78 111 ASN A O 1
#

pLDDT: mean 78.57, std 12.94, range [42.62, 91.69]